Protein AF-A0A7W4EGK3-F1 (afdb_monomer)

Nearest PDB structures (foldseek):
  6hiv-assembly1_DB  TM=2.850E-01  e=7.382E-01  Trypanosoma brucei brucei
  7l3n-assembly1_C  TM=1.400E-01  e=3.631E+00  Severe acute respiratory syndrome coronavirus 2

Sequence (165 aa):
MEILRINKIVFFLCLVSIKLYSQETNGFYLTKDTIKIPDPIIISVKGKAGKIITSSQEYNKVSNIEKLLNDNKAFLYFDDSMGLGFYINDIWEKNNFKISECDCCDKKNTIVKGNTTLTKLPLARFYLGFTKVSFYNKKTVTIDKKKFLIKNKENFYPILFPLCD

Secondary structure (DSSP, 8-state):
--STTHHHHHHHHHHHHHHHT-----SEEEEEEEEE-SSEEEEEETTBS-EEEEEHHHHHHH--HHHHHHTTS-EEE--GGGS-HHHHHHHHHHHT----------GGGEEEETTEEEEE-S--EEEEEEEEHHHHHHHH--TT-BPPS---SSSEEEEEEE---

Radius of gyration: 20.93 Å; Cα contacts (8 Å, |Δi|>4): 255; chains: 1; bounding box: 80×34×33 Å

Structure (mmCIF, N/CA/C/O backbone):
data_AF-A0A7W4EGK3-F1
#
_entry.id   AF-A0A7W4EGK3-F1
#
loop_
_atom_site.group_PDB
_atom_site.id
_atom_site.type_symbol
_atom_site.label_atom_id
_atom_site.label_alt_id
_atom_site.label_comp_id
_atom_site.label_asym_id
_atom_site.label_entity_id
_atom_site.label_seq_id
_atom_site.pdbx_PDB_ins_code
_atom_site.Cartn_x
_atom_site.Cartn_y
_atom_site.Cartn_z
_atom_site.occupancy
_atom_site.B_iso_or_equiv
_atom_site.auth_seq_id
_atom_site.auth_comp_id
_atom_site.auth_asym_id
_atom_site.auth_atom_id
_atom_site.pdbx_PDB_model_num
ATOM 1 N N . MET A 1 1 ? 63.611 -17.167 2.644 1.00 40.06 1 MET A N 1
ATOM 2 C CA . MET A 1 1 ? 63.088 -15.804 2.389 1.00 40.06 1 MET A CA 1
ATOM 3 C C . MET A 1 1 ? 61.648 -15.930 1.888 1.00 40.06 1 MET A C 1
ATOM 5 O O . MET A 1 1 ? 61.394 -15.813 0.700 1.00 40.06 1 MET A O 1
ATOM 9 N N . GLU A 1 2 ? 60.710 -16.260 2.781 1.00 45.66 2 GLU A N 1
ATOM 10 C CA . GLU A 1 2 ? 59.329 -16.656 2.420 1.00 45.66 2 GLU A CA 1
ATOM 11 C C . GLU A 1 2 ? 58.252 -15.666 2.895 1.00 45.66 2 GLU A C 1
ATOM 13 O O . GLU A 1 2 ? 57.066 -15.967 2.885 1.00 45.66 2 GLU A O 1
ATOM 18 N N . ILE A 1 3 ? 58.635 -14.446 3.274 1.00 50.38 3 ILE A N 1
ATOM 19 C CA . ILE A 1 3 ? 57.687 -13.462 3.827 1.00 50.38 3 ILE A CA 1
ATOM 20 C C . ILE A 1 3 ? 57.005 -12.627 2.719 1.00 50.38 3 ILE A C 1
ATOM 22 O O . ILE A 1 3 ? 55.960 -12.022 2.941 1.00 50.38 3 ILE A O 1
ATOM 26 N N . LEU A 1 4 ? 57.515 -12.637 1.478 1.00 46.91 4 LEU A N 1
ATOM 27 C CA . LEU A 1 4 ? 56.976 -11.787 0.402 1.00 46.91 4 LEU A CA 1
ATOM 28 C C . LEU A 1 4 ? 55.733 -12.341 -0.323 1.00 46.91 4 LEU A C 1
ATOM 30 O O . LEU A 1 4 ? 55.054 -11.582 -1.016 1.00 46.91 4 LEU A O 1
ATOM 34 N N . ARG A 1 5 ? 55.420 -13.640 -0.205 1.00 50.12 5 ARG A N 1
ATOM 35 C CA . ARG A 1 5 ? 54.311 -14.261 -0.962 1.00 50.12 5 ARG A CA 1
ATOM 36 C C . ARG A 1 5 ? 52.942 -14.108 -0.294 1.00 50.12 5 ARG A C 1
ATOM 38 O O . ARG A 1 5 ? 51.941 -14.033 -1.002 1.00 50.12 5 ARG A O 1
ATOM 45 N N . ILE A 1 6 ? 52.895 -13.992 1.034 1.00 52.53 6 ILE A N 1
ATOM 46 C CA . ILE A 1 6 ? 51.638 -13.891 1.800 1.00 52.53 6 ILE A CA 1
ATOM 47 C C . ILE A 1 6 ? 51.006 -12.490 1.668 1.00 52.53 6 ILE A C 1
ATOM 49 O O . ILE A 1 6 ? 49.783 -12.359 1.641 1.00 52.53 6 ILE A O 1
ATOM 53 N N . ASN A 1 7 ? 51.815 -11.447 1.450 1.00 56.41 7 ASN A N 1
ATOM 54 C CA . ASN A 1 7 ? 51.329 -10.064 1.383 1.00 56.41 7 ASN A CA 1
ATOM 55 C C . ASN A 1 7 ? 50.435 -9.752 0.172 1.00 56.41 7 ASN A C 1
ATOM 57 O O . ASN A 1 7 ? 49.554 -8.905 0.281 1.00 56.41 7 ASN A O 1
ATOM 61 N N . LYS A 1 8 ? 50.602 -10.426 -0.975 1.00 54.53 8 LYS A N 1
ATOM 62 C CA . LYS A 1 8 ? 49.779 -10.129 -2.165 1.00 54.53 8 LYS A CA 1
ATOM 63 C C . LYS A 1 8 ? 48.356 -10.676 -2.058 1.00 54.53 8 LYS A C 1
ATOM 65 O O . LYS A 1 8 ? 47.428 -10.003 -2.491 1.00 54.53 8 LYS A O 1
ATOM 70 N N . ILE A 1 9 ? 48.179 -11.859 -1.468 1.00 60.59 9 ILE A N 1
ATOM 71 C CA . ILE A 1 9 ? 46.859 -12.494 -1.320 1.00 60.59 9 ILE A CA 1
ATOM 72 C C . ILE A 1 9 ? 46.023 -11.748 -0.277 1.00 60.59 9 ILE A C 1
ATOM 74 O O . ILE A 1 9 ? 44.854 -11.464 -0.522 1.00 60.59 9 ILE A O 1
ATOM 78 N N . VAL A 1 10 ? 46.637 -11.358 0.845 1.00 59.66 10 VAL A N 1
ATOM 79 C CA . VAL A 1 10 ? 45.969 -10.576 1.898 1.00 59.66 10 VAL A CA 1
ATOM 80 C C . VAL A 1 10 ? 45.579 -9.186 1.389 1.00 59.66 10 VAL A C 1
ATOM 82 O O . VAL A 1 10 ? 44.459 -8.742 1.623 1.00 59.66 10 VAL A O 1
ATOM 85 N N . PHE A 1 11 ? 46.451 -8.523 0.621 1.00 57.47 11 PHE A N 1
ATOM 86 C CA . PHE A 1 11 ? 46.135 -7.223 0.022 1.00 57.47 11 PHE A CA 1
ATOM 87 C C . PHE A 1 11 ? 45.026 -7.324 -1.036 1.00 57.47 11 PHE A C 1
ATOM 89 O O . PHE A 1 11 ? 44.151 -6.463 -1.095 1.00 57.47 11 PHE A O 1
ATOM 96 N N . PHE A 1 12 ? 45.008 -8.403 -1.827 1.00 58.00 12 PHE A N 1
ATOM 97 C CA . PHE A 1 12 ? 43.934 -8.668 -2.783 1.00 58.00 12 PHE A CA 1
ATOM 98 C C . PHE A 1 12 ? 42.600 -8.913 -2.068 1.00 58.00 12 PHE A C 1
ATOM 100 O O . PHE A 1 12 ? 41.617 -8.280 -2.428 1.00 58.00 12 PHE A O 1
ATOM 107 N N . LEU A 1 13 ? 42.577 -9.730 -1.006 1.00 57.53 13 LEU A N 1
ATOM 108 C CA . LEU A 1 13 ? 41.399 -9.962 -0.155 1.00 57.53 13 LEU A CA 1
ATOM 109 C C . LEU A 1 13 ? 40.880 -8.672 0.500 1.00 57.53 13 LEU A C 1
ATOM 111 O O . LEU A 1 13 ? 39.671 -8.444 0.496 1.00 57.53 13 LEU A O 1
ATOM 115 N N . CYS A 1 14 ? 41.777 -7.802 0.978 1.00 58.53 14 CYS A N 1
ATOM 116 C CA . CYS A 1 14 ? 41.423 -6.476 1.492 1.00 58.53 14 CYS A CA 1
ATOM 117 C C . CYS A 1 14 ? 40.856 -5.542 0.414 1.00 58.53 14 CYS A C 1
ATOM 119 O O . CYS A 1 14 ? 39.994 -4.728 0.719 1.00 58.53 14 CYS A O 1
ATOM 121 N N . LEU A 1 15 ? 41.299 -5.650 -0.842 1.00 57.00 15 LEU A N 1
ATOM 122 C CA . LEU A 1 15 ? 40.759 -4.870 -1.962 1.00 57.00 15 LEU A CA 1
ATOM 123 C C . LEU A 1 15 ? 39.374 -5.365 -2.413 1.00 57.00 15 LEU A C 1
ATOM 125 O O . LEU A 1 15 ? 38.533 -4.548 -2.797 1.00 57.00 15 LEU A O 1
ATOM 129 N N . VAL A 1 16 ? 39.097 -6.676 -2.345 1.00 54.34 16 VAL A N 1
ATOM 130 C CA . VAL A 1 16 ? 37.753 -7.205 -2.657 1.00 54.34 16 VAL A CA 1
ATOM 131 C C . VAL A 1 16 ? 36.744 -6.891 -1.549 1.00 54.34 16 VAL A C 1
ATOM 133 O O . VAL A 1 16 ? 35.569 -6.679 -1.849 1.00 54.34 16 VAL A O 1
ATOM 136 N N . SER A 1 17 ? 37.171 -6.789 -0.284 1.00 51.84 17 SER A N 1
ATOM 137 C CA . SER A 1 17 ? 36.272 -6.440 0.825 1.00 51.84 17 SER A CA 1
ATOM 138 C C . SER A 1 17 ? 35.800 -4.982 0.799 1.00 51.84 17 SER A C 1
ATOM 140 O O . SER A 1 17 ? 34.664 -4.722 1.197 1.00 51.84 17 SER A O 1
ATOM 142 N N . ILE A 1 18 ? 36.571 -4.049 0.222 1.00 52.84 18 ILE A N 1
ATOM 143 C CA . ILE A 1 18 ? 36.102 -2.664 -0.010 1.00 52.84 18 ILE A CA 1
ATOM 144 C C . ILE A 1 18 ? 34.960 -2.625 -1.039 1.00 52.84 18 ILE A C 1
ATOM 146 O O . ILE A 1 18 ? 34.052 -1.806 -0.923 1.00 52.84 18 ILE A O 1
ATOM 150 N N . LYS A 1 19 ? 34.958 -3.542 -2.022 1.00 47.06 19 LYS A N 1
ATOM 151 C CA . LYS A 1 19 ? 33.852 -3.679 -2.988 1.00 47.06 19 LYS A CA 1
ATOM 152 C C . LYS A 1 19 ? 32.660 -4.469 -2.444 1.00 47.06 19 LYS A C 1
ATOM 154 O O . LYS A 1 19 ? 31.543 -4.237 -2.893 1.00 47.06 19 LYS A O 1
ATOM 159 N N . LEU A 1 20 ? 32.862 -5.349 -1.462 1.00 39.84 20 LEU A N 1
ATOM 160 C CA . LEU A 1 20 ? 31.769 -6.063 -0.786 1.00 39.84 20 LEU A CA 1
ATOM 161 C C . LEU A 1 20 ? 30.977 -5.161 0.176 1.00 39.84 20 LEU A C 1
ATOM 163 O O . LEU A 1 20 ? 29.810 -5.441 0.440 1.00 39.84 20 LEU A O 1
ATOM 167 N N . TYR A 1 21 ? 31.575 -4.062 0.650 1.00 39.91 21 TYR A N 1
ATOM 168 C CA . TYR A 1 21 ? 30.924 -3.082 1.531 1.00 39.91 21 TYR A CA 1
ATOM 169 C C . TYR A 1 21 ? 30.153 -1.969 0.805 1.00 39.91 21 TYR A C 1
ATOM 171 O O . TYR A 1 21 ? 29.536 -1.127 1.451 1.00 39.91 21 TYR A O 1
ATOM 179 N N . SER A 1 22 ? 30.132 -1.990 -0.529 1.00 35.25 22 SER A N 1
ATOM 180 C CA . SER A 1 22 ? 29.251 -1.151 -1.345 1.00 35.25 22 SER A CA 1
ATOM 181 C C . SER A 1 22 ? 28.082 -1.972 -1.890 1.00 35.25 22 SER A C 1
ATOM 183 O O . SER A 1 22 ? 27.736 -1.884 -3.067 1.00 35.25 22 SER A O 1
ATOM 185 N N . GLN A 1 23 ? 27.450 -2.789 -1.045 1.00 38.94 23 GLN A N 1
ATOM 186 C CA . GLN A 1 23 ? 26.045 -3.082 -1.291 1.00 38.94 23 GLN A CA 1
ATOM 187 C C . GLN A 1 23 ? 25.293 -1.786 -0.995 1.00 38.94 23 GLN A C 1
ATOM 189 O O . GLN A 1 23 ? 25.109 -1.426 0.169 1.00 38.94 23 GLN A O 1
ATOM 194 N N . GLU A 1 24 ? 24.884 -1.067 -2.043 1.00 46.78 24 GLU A N 1
ATOM 195 C CA . GLU A 1 24 ? 23.747 -0.161 -1.930 1.00 46.78 24 GLU A CA 1
ATOM 196 C C . GLU A 1 24 ? 22.638 -0.964 -1.250 1.00 46.78 24 GLU A C 1
ATOM 198 O O . GLU A 1 24 ? 22.078 -1.907 -1.813 1.00 46.78 24 GLU A O 1
ATOM 203 N N . THR A 1 25 ? 22.394 -0.678 0.026 1.00 51.81 25 THR A N 1
ATOM 204 C CA . THR A 1 25 ? 21.341 -1.329 0.798 1.00 51.81 25 THR A CA 1
ATOM 205 C C . THR A 1 25 ? 20.034 -0.717 0.333 1.00 51.81 25 THR A C 1
ATOM 207 O O . THR A 1 25 ? 19.447 0.121 1.015 1.00 51.81 25 THR A O 1
ATOM 210 N N . ASN A 1 26 ? 19.614 -1.095 -0.874 1.00 69.56 26 ASN A N 1
ATOM 211 C CA . ASN A 1 26 ? 18.422 -0.575 -1.512 1.00 69.56 26 ASN A CA 1
ATOM 212 C C . ASN A 1 26 ? 17.249 -0.804 -0.562 1.00 69.56 26 ASN A C 1
ATOM 214 O O . ASN A 1 26 ? 16.793 -1.920 -0.343 1.00 69.56 26 ASN A O 1
ATOM 218 N N . GLY A 1 27 ? 16.780 0.277 0.065 1.00 78.00 27 GLY A N 1
ATOM 219 C CA . GLY A 1 27 ? 15.626 0.256 0.965 1.00 78.00 27 GLY A CA 1
ATOM 220 C C . GLY A 1 27 ? 14.309 0.040 0.219 1.00 78.00 27 GLY A C 1
ATOM 221 O O . GLY A 1 27 ? 13.238 0.136 0.822 1.00 78.00 27 GLY A O 1
ATOM 222 N N . PHE A 1 28 ? 14.388 -0.214 -1.085 1.00 80.62 28 PHE A N 1
ATOM 223 C CA . PHE A 1 28 ? 13.287 -0.296 -2.014 1.00 80.62 28 PHE A CA 1
ATOM 224 C C . PHE A 1 28 ? 13.648 -1.178 -3.217 1.00 80.62 28 PHE A C 1
ATOM 226 O O . PHE A 1 28 ? 14.752 -1.082 -3.749 1.00 80.62 28 PHE A O 1
ATOM 233 N N . TYR A 1 29 ? 12.687 -1.978 -3.667 1.00 81.50 29 TYR A N 1
ATOM 234 C CA . TYR A 1 29 ? 12.726 -2.744 -4.906 1.00 81.50 29 TYR A CA 1
ATOM 235 C C . TYR A 1 29 ? 11.371 -2.640 -5.601 1.00 81.50 29 TYR A C 1
ATOM 237 O O . TYR A 1 29 ? 10.333 -2.654 -4.940 1.00 81.50 29 TYR A O 1
ATOM 245 N N . LEU A 1 30 ? 11.375 -2.591 -6.929 1.00 80.94 30 LEU A N 1
ATOM 246 C CA . LEU A 1 30 ? 10.172 -2.673 -7.751 1.00 80.94 30 LEU A CA 1
ATOM 247 C C . LEU A 1 30 ? 10.291 -3.891 -8.660 1.00 80.94 30 LEU A C 1
ATOM 249 O O . LEU A 1 30 ? 11.343 -4.099 -9.267 1.00 80.94 30 LEU A O 1
ATOM 253 N N . THR A 1 31 ? 9.235 -4.693 -8.738 1.00 82.56 31 THR A N 1
ATOM 254 C CA . THR A 1 31 ? 9.172 -5.844 -9.639 1.00 82.56 31 THR A CA 1
ATOM 255 C C . THR A 1 31 ? 8.276 -5.526 -10.832 1.00 82.56 31 THR A C 1
ATOM 257 O O . THR A 1 31 ? 7.503 -4.568 -10.821 1.00 82.56 31 THR A O 1
ATOM 260 N N . LYS A 1 32 ? 8.401 -6.327 -11.896 1.00 80.44 32 LYS A N 1
ATOM 261 C CA . LYS A 1 32 ? 7.476 -6.282 -13.041 1.00 80.44 32 LYS A CA 1
ATOM 262 C C . LYS A 1 32 ? 6.183 -7.052 -12.774 1.00 80.44 32 LYS A C 1
ATOM 264 O O . LYS A 1 32 ? 5.289 -7.041 -13.615 1.00 80.44 32 LYS A O 1
ATOM 269 N N . ASP A 1 33 ? 6.089 -7.723 -11.628 1.00 86.31 33 ASP A N 1
ATOM 270 C CA . ASP A 1 33 ? 4.913 -8.499 -11.274 1.00 86.31 33 ASP A CA 1
ATOM 271 C C . ASP A 1 33 ? 3.758 -7.566 -10.946 1.00 86.31 33 ASP A C 1
ATOM 273 O O . ASP A 1 33 ? 3.922 -6.506 -10.333 1.00 86.31 33 ASP A O 1
ATOM 277 N N . THR A 1 34 ? 2.565 -8.003 -11.325 1.00 88.94 34 THR A N 1
ATOM 278 C CA . THR A 1 34 ? 1.332 -7.294 -11.012 1.00 88.94 34 THR A CA 1
ATOM 279 C C . THR A 1 34 ? 0.467 -8.122 -10.083 1.00 88.94 34 THR A C 1
ATOM 281 O O . THR A 1 34 ? 0.312 -9.328 -10.283 1.00 88.94 34 THR A O 1
ATOM 284 N N . ILE A 1 35 ? -0.170 -7.466 -9.123 1.00 91.94 35 ILE A N 1
ATOM 285 C CA . ILE A 1 35 ? -1.209 -8.051 -8.282 1.00 91.94 35 ILE A CA 1
ATOM 286 C C . ILE A 1 35 ? -2.570 -7.466 -8.653 1.00 91.94 35 ILE A C 1
ATOM 288 O O . ILE A 1 35 ? -2.692 -6.291 -9.006 1.00 91.94 35 ILE A O 1
ATOM 292 N N . LYS A 1 36 ? -3.612 -8.295 -8.556 1.00 93.88 36 LYS A N 1
ATOM 293 C CA . LYS A 1 36 ? -5.002 -7.865 -8.699 1.00 93.88 36 LYS A CA 1
ATOM 294 C C . LYS A 1 36 ? -5.672 -7.818 -7.330 1.00 93.88 36 LYS A C 1
ATOM 296 O O . LYS A 1 36 ? -5.704 -8.830 -6.634 1.00 93.88 36 LYS A O 1
ATOM 301 N N . ILE A 1 37 ? -6.257 -6.677 -6.977 1.00 94.50 37 ILE A N 1
ATOM 302 C CA . ILE A 1 37 ? -7.108 -6.527 -5.792 1.00 94.50 37 ILE A CA 1
ATOM 303 C C . ILE A 1 37 ? -8.532 -6.237 -6.276 1.00 94.50 37 ILE A C 1
ATOM 305 O O . ILE A 1 37 ? -8.741 -5.228 -6.949 1.00 94.50 37 ILE A O 1
ATOM 309 N N . PRO A 1 38 ? -9.517 -7.104 -5.983 1.00 93.50 38 PRO A N 1
ATOM 310 C CA . PRO A 1 38 ? -10.906 -6.836 -6.333 1.00 93.50 38 PRO A CA 1
ATOM 311 C C . PRO A 1 38 ? -11.472 -5.722 -5.448 1.00 93.50 38 PRO A C 1
ATOM 313 O O . PRO A 1 38 ? -11.242 -5.725 -4.241 1.00 93.50 38 PRO A O 1
ATOM 316 N N . ASP A 1 39 ? -12.226 -4.801 -6.053 1.00 93.38 39 ASP A N 1
ATOM 317 C CA . ASP A 1 39 ? -12.841 -3.643 -5.382 1.00 93.38 39 ASP A CA 1
ATOM 318 C C . ASP A 1 39 ? -11.900 -2.959 -4.367 1.00 93.38 39 ASP A C 1
ATOM 320 O O . ASP A 1 39 ? -12.146 -3.000 -3.153 1.00 93.38 39 ASP A O 1
ATOM 324 N N . PRO A 1 40 ? -10.761 -2.414 -4.832 1.00 93.44 40 PRO A N 1
ATOM 325 C CA . PRO A 1 40 ? -9.752 -1.901 -3.931 1.00 93.44 40 PRO A CA 1
ATOM 326 C C . PRO A 1 40 ? -10.179 -0.589 -3.286 1.00 93.44 40 PRO A C 1
ATOM 328 O O . PRO A 1 40 ? -10.753 0.307 -3.912 1.00 93.44 40 PRO A O 1
ATOM 331 N N . ILE A 1 41 ? -9.804 -0.461 -2.020 1.00 93.62 41 ILE A N 1
ATOM 332 C CA . ILE A 1 41 ? -9.926 0.763 -1.246 1.00 93.62 41 ILE A CA 1
ATOM 333 C C . ILE A 1 41 ? -8.562 1.174 -0.712 1.00 93.62 41 ILE A C 1
ATOM 335 O O . ILE A 1 41 ? -7.796 0.363 -0.184 1.00 93.62 41 ILE A O 1
ATOM 339 N N . ILE A 1 42 ? -8.285 2.465 -0.817 1.00 92.75 42 ILE A N 1
ATOM 340 C CA . ILE A 1 42 ? -7.182 3.113 -0.129 1.00 92.75 42 ILE A CA 1
ATOM 341 C C . ILE A 1 42 ? -7.660 3.530 1.258 1.00 92.75 42 ILE A C 1
ATOM 343 O O . ILE A 1 42 ? -8.727 4.119 1.413 1.00 92.75 42 ILE A O 1
ATOM 347 N N . ILE A 1 43 ? -6.836 3.278 2.265 1.00 91.94 43 ILE A N 1
ATOM 348 C CA . ILE A 1 43 ? -7.064 3.648 3.655 1.00 91.94 43 ILE A CA 1
ATOM 349 C C . ILE A 1 43 ? -6.004 4.671 4.064 1.00 91.94 43 ILE A C 1
ATOM 351 O O . ILE A 1 43 ? -4.802 4.408 3.991 1.00 91.94 43 ILE A O 1
ATOM 355 N N . SER A 1 44 ? -6.454 5.834 4.528 1.00 89.31 44 SER A N 1
ATOM 356 C CA . SER A 1 44 ? -5.615 6.870 5.141 1.00 89.31 44 SER A CA 1
ATOM 357 C C . SER A 1 44 ? -6.048 7.096 6.586 1.00 89.31 44 SER A C 1
ATOM 359 O O . SER A 1 44 ? -7.242 7.140 6.872 1.00 89.31 44 SER A O 1
ATOM 361 N N . VAL A 1 45 ? -5.097 7.278 7.504 1.00 88.69 45 VAL A N 1
ATOM 362 C CA . VAL A 1 45 ? -5.390 7.548 8.922 1.00 88.69 45 VAL A CA 1
ATOM 363 C C . VAL A 1 45 ? -4.963 8.971 9.271 1.00 88.69 45 VAL A C 1
ATOM 365 O O . VAL A 1 45 ? -3.820 9.365 9.031 1.00 88.69 45 VAL A O 1
ATOM 368 N N . LYS A 1 46 ? -5.871 9.752 9.860 1.00 87.25 46 LYS A N 1
ATOM 369 C CA . LYS A 1 46 ? -5.617 11.135 10.277 1.00 87.25 46 LYS A CA 1
ATOM 370 C C . LYS A 1 46 ? -4.399 11.205 11.207 1.00 87.25 46 LYS A C 1
ATOM 372 O O . LYS A 1 46 ? -4.286 10.446 12.168 1.00 87.25 46 LYS A O 1
ATOM 377 N N . GLY A 1 47 ? -3.480 12.128 10.915 1.00 83.25 47 GLY A N 1
ATOM 378 C CA . GLY A 1 47 ? -2.246 12.327 11.688 1.00 83.25 47 GLY A CA 1
ATOM 379 C C . GLY A 1 47 ? -1.160 11.265 11.464 1.00 83.25 47 GLY A C 1
ATOM 380 O O . GLY A 1 47 ? -0.157 11.261 12.183 1.00 83.25 47 GLY A O 1
ATOM 381 N N . LYS A 1 48 ? -1.334 10.361 10.490 1.00 83.56 48 LYS A N 1
ATOM 382 C CA . LYS A 1 48 ? -0.331 9.370 10.081 1.00 83.56 48 LYS A CA 1
ATOM 383 C C . LYS A 1 48 ? 0.161 9.649 8.664 1.00 83.56 48 LYS A C 1
ATOM 385 O O . LYS A 1 48 ? -0.604 10.054 7.793 1.00 83.56 48 LYS A O 1
ATOM 390 N N . ALA A 1 49 ? 1.455 9.442 8.451 1.00 79.62 49 ALA A N 1
ATOM 391 C CA . ALA A 1 49 ? 2.073 9.479 7.134 1.00 79.62 49 ALA A CA 1
ATOM 392 C C . ALA A 1 49 ? 1.910 8.127 6.440 1.00 79.62 49 ALA A C 1
ATOM 394 O O . ALA A 1 49 ? 2.174 7.108 7.068 1.00 79.62 49 ALA A O 1
ATOM 395 N N . GLY A 1 50 ? 1.532 8.133 5.162 1.00 81.94 50 GLY A N 1
ATOM 396 C CA . GLY A 1 50 ? 1.356 6.928 4.355 1.00 81.94 50 GLY A CA 1
ATOM 397 C C . GLY A 1 50 ? -0.103 6.522 4.141 1.00 81.94 50 GLY A C 1
ATOM 398 O O . GLY A 1 50 ? -1.022 7.058 4.765 1.00 81.94 50 GLY A O 1
ATOM 399 N N . LYS A 1 51 ? -0.298 5.575 3.226 1.00 88.19 51 LYS A N 1
ATOM 400 C CA . LYS A 1 51 ? -1.595 5.031 2.813 1.00 88.19 51 LYS A CA 1
ATOM 401 C C . LYS A 1 51 ? -1.480 3.516 2.674 1.00 88.19 51 LYS A C 1
ATOM 403 O O . LYS A 1 51 ? -0.396 2.983 2.440 1.00 88.19 51 LYS A O 1
ATOM 408 N N . ILE A 1 52 ? -2.603 2.835 2.841 1.00 91.38 52 ILE A N 1
ATOM 409 C CA . ILE A 1 52 ? -2.726 1.378 2.734 1.00 91.38 52 ILE A CA 1
ATOM 410 C C . ILE A 1 52 ? -3.719 1.057 1.643 1.00 91.38 52 ILE A C 1
ATOM 412 O O . ILE A 1 52 ? -4.656 1.820 1.444 1.00 91.38 52 ILE A O 1
ATOM 416 N N . ILE A 1 53 ? -3.560 -0.085 0.995 1.00 93.50 53 ILE A N 1
ATOM 417 C CA . ILE A 1 53 ? -4.550 -0.624 0.075 1.00 93.50 53 ILE A CA 1
ATOM 418 C C . ILE A 1 53 ? -4.972 -2.034 0.485 1.00 93.50 53 ILE A C 1
ATOM 420 O O . ILE A 1 53 ? -4.163 -2.853 0.921 1.00 93.50 53 ILE A O 1
ATOM 424 N N . THR A 1 54 ? -6.265 -2.306 0.361 1.00 95.94 54 THR A N 1
ATOM 425 C CA . THR A 1 54 ? -6.881 -3.624 0.562 1.00 95.94 54 THR A CA 1
ATOM 426 C C . THR A 1 54 ? -8.155 -3.714 -0.281 1.00 95.94 54 THR A C 1
ATOM 428 O O . THR A 1 54 ? -8.525 -2.745 -0.941 1.00 95.94 54 THR A O 1
ATOM 431 N N . SER A 1 55 ? -8.839 -4.857 -0.275 1.00 95.88 55 SER A N 1
ATOM 432 C CA . SER A 1 55 ? -10.185 -4.957 -0.852 1.00 95.88 55 SER A CA 1
ATOM 433 C C . SER A 1 55 ? -11.239 -4.473 0.145 1.00 95.88 55 SER A C 1
ATOM 435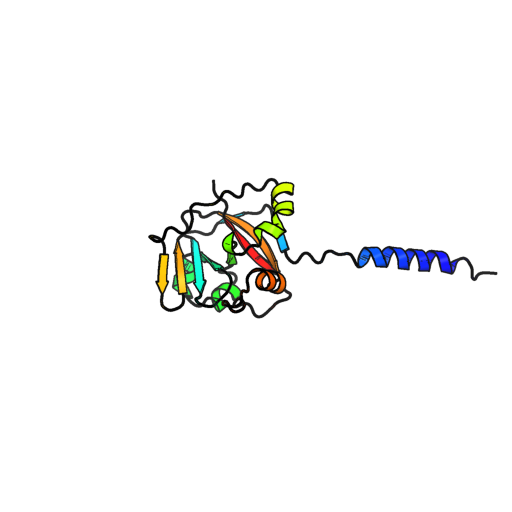 O O . SER A 1 55 ? -11.099 -4.680 1.357 1.00 95.88 55 SER A O 1
ATOM 437 N N . SER A 1 56 ? -12.345 -3.909 -0.348 1.00 94.50 56 SER A N 1
ATOM 438 C CA . SER A 1 56 ? -13.510 -3.589 0.495 1.00 94.50 56 SER A CA 1
ATOM 439 C C . SER A 1 56 ? -13.977 -4.793 1.316 1.00 94.50 56 SER A C 1
ATOM 441 O O . SER A 1 56 ? -14.368 -4.651 2.474 1.00 94.50 56 SER A O 1
ATOM 443 N N . GLN A 1 57 ? -13.917 -5.993 0.730 1.00 95.00 57 GLN A N 1
ATOM 444 C CA . GLN A 1 57 ? -14.351 -7.224 1.383 1.00 95.00 57 GLN A CA 1
ATOM 445 C C . GLN A 1 57 ? -13.490 -7.564 2.607 1.00 95.00 57 GLN A C 1
ATOM 447 O O . GLN A 1 57 ? -14.041 -7.875 3.662 1.00 95.00 57 GLN A O 1
ATOM 452 N N . GLU A 1 58 ? -12.160 -7.511 2.489 1.00 95.75 58 GLU A N 1
ATOM 453 C CA . GLU A 1 58 ? -11.260 -7.804 3.615 1.00 95.75 58 GLU A CA 1
ATOM 454 C C . GLU A 1 58 ? -11.373 -6.731 4.705 1.00 95.75 58 GLU A C 1
ATOM 456 O O . GLU A 1 58 ? -11.443 -7.049 5.898 1.00 95.75 58 GLU A O 1
ATOM 461 N N . TYR A 1 59 ? -11.502 -5.461 4.311 1.00 94.00 59 TYR A N 1
ATOM 462 C CA . TYR A 1 59 ? -11.707 -4.376 5.266 1.00 94.00 59 TYR A CA 1
ATOM 463 C C . TYR A 1 59 ? -13.006 -4.526 6.063 1.00 94.00 59 TYR A C 1
ATOM 465 O O . TYR A 1 59 ? -12.989 -4.360 7.281 1.00 94.00 59 TYR A O 1
ATOM 473 N N . ASN A 1 60 ? -14.114 -4.892 5.417 1.00 91.81 60 ASN A N 1
ATOM 474 C CA . ASN A 1 60 ? -15.400 -5.062 6.099 1.00 91.81 60 ASN A CA 1
ATOM 475 C C . ASN A 1 60 ? -15.412 -6.246 7.083 1.00 91.81 60 ASN A C 1
ATOM 477 O O . ASN A 1 60 ? -16.198 -6.232 8.026 1.00 91.81 60 ASN A O 1
ATOM 481 N N . LYS A 1 61 ? -14.540 -7.249 6.900 1.00 92.44 61 LYS A N 1
ATOM 482 C CA . LYS A 1 61 ? -14.411 -8.391 7.823 1.00 92.44 61 LYS A CA 1
ATOM 483 C C . LYS A 1 61 ? -13.611 -8.054 9.078 1.00 92.44 61 LYS A C 1
ATOM 485 O O . LYS A 1 61 ? -13.988 -8.461 10.171 1.00 92.44 61 LYS A O 1
ATOM 490 N N . VAL A 1 62 ? -12.476 -7.372 8.920 1.00 88.56 62 VAL A N 1
ATOM 491 C CA . VAL A 1 62 ? -11.515 -7.173 10.017 1.00 88.56 62 VAL A CA 1
ATOM 492 C C . VAL A 1 62 ? -11.587 -5.761 10.588 1.00 88.56 62 VAL A C 1
ATOM 494 O O . VAL A 1 62 ? -11.524 -5.599 11.804 1.00 88.56 62 VAL A O 1
ATOM 497 N N . SER A 1 63 ? -11.721 -4.737 9.739 1.00 81.62 63 SER A N 1
ATOM 498 C CA . SER A 1 63 ? -11.708 -3.286 10.027 1.00 81.62 63 SER A CA 1
ATOM 499 C C . SER A 1 63 ? -10.497 -2.736 10.810 1.00 81.62 63 SER A C 1
ATOM 501 O O . SER A 1 63 ? -10.237 -1.532 10.790 1.00 81.62 63 SER A O 1
ATOM 503 N N . ASN A 1 64 ? -9.704 -3.602 11.445 1.00 89.19 64 ASN A N 1
ATOM 504 C CA . ASN A 1 64 ? -8.461 -3.299 12.136 1.00 89.19 64 ASN A CA 1
ATOM 505 C C . ASN A 1 64 ? -7.279 -3.315 11.155 1.00 89.19 64 ASN A C 1
ATOM 507 O O . ASN A 1 64 ? -6.906 -4.354 10.613 1.00 89.19 64 ASN A O 1
ATOM 511 N N . ILE A 1 65 ? -6.669 -2.147 10.972 1.00 86.94 65 ILE A N 1
ATOM 512 C CA . ILE A 1 65 ? -5.580 -1.917 10.019 1.00 86.94 65 ILE A CA 1
ATOM 513 C C . ILE A 1 65 ? -4.309 -2.710 10.364 1.00 86.94 65 ILE A C 1
ATOM 515 O O . ILE A 1 65 ? -3.679 -3.262 9.466 1.00 86.94 65 ILE A O 1
ATOM 519 N N . GLU A 1 66 ? -3.920 -2.780 11.642 1.00 85.31 66 GLU A N 1
ATOM 520 C CA . GLU A 1 66 ? -2.708 -3.505 12.064 1.00 85.31 66 GLU A CA 1
ATOM 521 C C . GLU A 1 66 ? -2.870 -5.007 11.814 1.00 85.31 66 GLU A C 1
ATOM 523 O O . GLU A 1 66 ? -1.967 -5.644 11.278 1.00 85.31 66 GLU A O 1
ATOM 528 N N . LYS A 1 67 ? -4.056 -5.554 12.106 1.00 88.44 67 LYS A N 1
ATOM 529 C CA . LYS A 1 67 ? -4.373 -6.953 11.809 1.00 88.44 67 LYS A CA 1
ATOM 530 C C . LYS A 1 67 ? -4.371 -7.234 10.303 1.00 88.44 67 LYS A C 1
ATOM 532 O O . LYS A 1 67 ? -3.763 -8.208 9.882 1.00 88.44 67 LYS A O 1
ATOM 537 N N . LEU A 1 68 ? -4.965 -6.358 9.487 1.00 90.31 68 LEU A N 1
ATOM 538 C CA . LEU A 1 68 ? -4.940 -6.504 8.026 1.00 90.31 68 LEU A CA 1
ATOM 539 C C . LEU A 1 68 ? -3.512 -6.545 7.458 1.00 90.31 68 LEU A C 1
ATOM 541 O O . LEU A 1 68 ? -3.240 -7.333 6.555 1.00 90.31 68 LEU A O 1
ATOM 545 N N . LEU A 1 69 ? -2.608 -5.713 7.981 1.00 86.75 69 LEU A N 1
ATOM 546 C CA . LEU A 1 69 ? -1.199 -5.712 7.579 1.00 86.75 69 LEU A CA 1
ATOM 547 C C . LEU A 1 69 ? -0.477 -6.990 8.028 1.00 86.75 69 LEU A C 1
ATOM 549 O O . LEU A 1 69 ? 0.246 -7.584 7.236 1.00 86.75 69 LEU A O 1
ATOM 553 N N . ASN A 1 70 ? -0.690 -7.431 9.271 1.00 84.62 70 ASN A N 1
ATOM 554 C CA . ASN A 1 70 ? -0.044 -8.632 9.811 1.00 84.62 70 ASN A CA 1
ATOM 555 C C . ASN A 1 70 ? -0.518 -9.922 9.120 1.00 84.62 70 ASN A C 1
ATOM 557 O O . ASN A 1 70 ? 0.273 -10.843 8.935 1.00 84.62 70 ASN A O 1
ATOM 561 N N . ASP A 1 71 ? -1.782 -9.964 8.693 1.00 88.25 71 ASP A N 1
ATOM 562 C CA . ASP A 1 71 ? -2.383 -11.109 8.001 1.00 88.25 71 ASP A CA 1
ATOM 563 C C . ASP A 1 71 ? -2.104 -11.093 6.478 1.00 88.25 71 ASP A C 1
ATOM 565 O O . ASP A 1 71 ? -2.667 -11.899 5.734 1.00 88.25 71 ASP A O 1
ATOM 569 N N . ASN A 1 72 ? -1.267 -10.166 5.984 1.00 86.50 72 ASN A N 1
ATOM 570 C CA . ASN A 1 72 ? -0.995 -9.936 4.555 1.00 86.50 72 ASN A CA 1
ATOM 571 C C . ASN A 1 72 ? -2.270 -9.706 3.715 1.00 86.50 72 ASN A C 1
ATOM 573 O O . ASN A 1 72 ? -2.341 -10.056 2.536 1.00 86.50 72 ASN A O 1
ATOM 577 N N . LYS A 1 73 ? -3.304 -9.123 4.330 1.00 91.94 73 LYS A N 1
ATOM 578 C CA . LYS A 1 73 ? -4.576 -8.746 3.687 1.00 91.94 73 LYS A CA 1
ATOM 579 C C . LYS A 1 73 ? -4.613 -7.289 3.253 1.00 91.94 73 LYS A C 1
ATOM 581 O O . LYS A 1 73 ? -5.560 -6.860 2.593 1.00 91.94 73 LYS A O 1
ATOM 586 N N . ALA A 1 74 ? -3.597 -6.524 3.618 1.00 92.88 74 ALA A N 1
ATOM 587 C CA . ALA A 1 74 ? -3.404 -5.164 3.175 1.00 92.88 74 ALA A CA 1
ATOM 588 C C . ALA A 1 74 ? -1.932 -4.905 2.868 1.00 92.88 74 ALA A C 1
ATOM 590 O O . ALA A 1 74 ? -1.039 -5.533 3.434 1.00 92.88 74 ALA A O 1
ATOM 591 N N . PHE A 1 75 ? -1.701 -3.947 1.981 1.00 92.38 75 PHE A N 1
ATOM 592 C CA . PHE A 1 75 ? -0.384 -3.597 1.470 1.00 92.38 75 PHE A CA 1
ATOM 593 C C . PHE A 1 75 ? -0.143 -2.104 1.648 1.00 92.38 75 PHE A C 1
ATOM 595 O O . PHE A 1 75 ? -1.092 -1.321 1.756 1.00 92.38 75 PHE A O 1
ATOM 602 N N . LEU A 1 76 ? 1.120 -1.685 1.656 1.00 90.06 76 LEU A N 1
ATOM 603 C CA . LEU A 1 76 ? 1.423 -0.262 1.534 1.00 90.06 76 LEU A CA 1
ATOM 604 C C . LEU A 1 76 ? 0.940 0.227 0.165 1.00 90.06 76 LEU A C 1
ATOM 606 O O . LEU A 1 76 ? 1.056 -0.489 -0.826 1.00 90.06 76 LEU A O 1
ATOM 610 N N . TYR A 1 77 ? 0.400 1.438 0.108 1.00 88.50 77 TYR A N 1
ATOM 611 C CA . TYR A 1 77 ? 0.010 2.072 -1.146 1.00 88.50 77 TYR A CA 1
ATOM 612 C C . TYR A 1 77 ? 0.962 3.217 -1.459 1.00 88.50 77 TYR A C 1
ATOM 614 O O . TYR A 1 77 ? 1.241 4.050 -0.586 1.00 88.50 77 TYR A O 1
ATOM 622 N N . PHE A 1 78 ? 1.452 3.245 -2.694 1.00 81.56 78 PHE A N 1
ATOM 623 C CA . PHE A 1 78 ? 2.220 4.359 -3.214 1.00 81.56 78 PHE A CA 1
ATOM 624 C C . PHE A 1 78 ? 1.311 5.400 -3.872 1.00 81.56 78 PHE A C 1
ATOM 626 O O . PHE A 1 78 ? 0.416 5.069 -4.642 1.00 81.56 78 PHE A O 1
ATOM 633 N N . ASP A 1 79 ? 1.580 6.664 -3.564 1.00 71.69 79 ASP A N 1
ATOM 634 C CA . ASP A 1 79 ? 0.943 7.845 -4.137 1.00 71.69 79 ASP A CA 1
ATOM 635 C C . ASP A 1 79 ? 2.033 8.909 -4.317 1.00 71.69 79 ASP A C 1
ATOM 637 O O . ASP A 1 79 ? 2.877 9.066 -3.427 1.00 71.69 79 ASP A O 1
ATOM 641 N N . ASP A 1 80 ? 2.024 9.639 -5.429 1.00 63.41 80 ASP A N 1
ATOM 642 C CA . ASP A 1 80 ? 3.036 10.651 -5.757 1.00 63.41 80 ASP A CA 1
ATOM 643 C C . ASP A 1 80 ? 3.178 11.742 -4.689 1.00 63.41 80 ASP A C 1
ATOM 645 O O . ASP A 1 80 ? 4.281 12.237 -4.438 1.00 63.41 80 ASP A O 1
ATOM 649 N N . SER A 1 81 ? 2.110 12.022 -3.935 1.00 58.38 81 SER A N 1
ATOM 650 C CA . SER A 1 81 ? 2.137 12.909 -2.759 1.00 58.38 81 SER A CA 1
ATOM 651 C C . SER A 1 81 ? 3.078 12.453 -1.635 1.00 58.38 81 SER A C 1
ATOM 653 O O . SER A 1 81 ? 3.335 13.204 -0.692 1.00 58.38 81 SER A O 1
ATOM 655 N N . MET A 1 82 ? 3.597 11.227 -1.705 1.00 62.41 82 MET A N 1
ATOM 656 C CA . MET A 1 82 ? 4.570 10.675 -0.763 1.00 62.41 82 MET A CA 1
ATOM 657 C C . MET A 1 82 ? 6.024 10.947 -1.152 1.00 62.41 82 MET A C 1
ATOM 659 O O . MET A 1 82 ? 6.924 10.581 -0.395 1.00 62.41 82 MET A O 1
ATOM 663 N N . GLY A 1 83 ? 6.272 11.541 -2.324 1.00 57.44 83 GLY A N 1
ATOM 664 C CA . GLY A 1 83 ? 7.608 11.940 -2.764 1.00 57.44 83 GLY A CA 1
ATOM 665 C C . GLY A 1 83 ? 8.580 10.784 -3.025 1.00 57.44 83 GLY A C 1
ATOM 666 O O . GLY A 1 83 ? 9.767 11.046 -3.214 1.00 57.44 83 GLY A O 1
ATOM 667 N N . LEU A 1 84 ? 8.130 9.515 -3.045 1.00 61.47 84 LEU A N 1
ATOM 668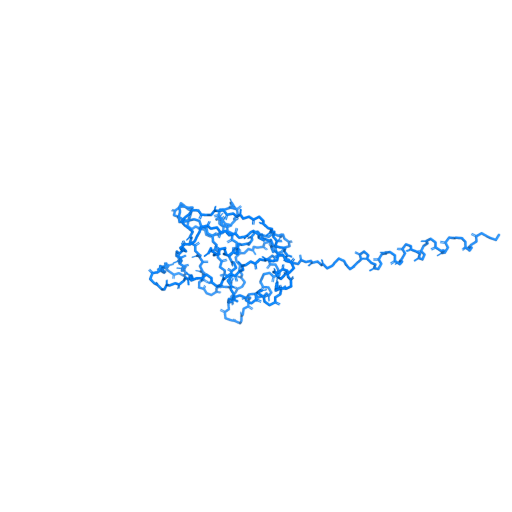 C CA . LEU A 1 84 ? 9.018 8.409 -3.436 1.00 61.47 84 LEU A CA 1
ATOM 669 C C . LEU A 1 84 ? 9.325 8.431 -4.933 1.00 61.47 84 LEU A C 1
ATOM 671 O O . LEU A 1 84 ? 10.405 7.968 -5.271 1.00 61.47 84 LEU A O 1
ATOM 675 N N . GLY A 1 85 ? 8.462 9.021 -5.777 1.00 57.19 85 GLY A N 1
ATOM 676 C CA . GLY A 1 85 ? 8.677 9.177 -7.226 1.00 57.19 85 GLY A CA 1
ATOM 677 C C . GLY A 1 85 ? 10.063 9.742 -7.557 1.00 57.19 85 GLY A C 1
ATOM 678 O O . GLY A 1 85 ? 10.811 9.147 -8.325 1.00 57.19 85 GLY A O 1
ATOM 679 N N . PHE A 1 86 ? 10.506 10.771 -6.825 1.00 55.59 86 PHE A N 1
ATOM 680 C CA . PHE A 1 86 ? 11.846 11.362 -6.971 1.00 55.59 86 PHE A CA 1
ATOM 681 C C . PHE A 1 86 ? 13.018 10.392 -6.743 1.00 55.59 86 PHE A C 1
ATOM 683 O O . PHE A 1 86 ? 14.123 10.659 -7.199 1.00 55.59 86 PHE A O 1
ATOM 690 N N . TYR A 1 87 ? 12.807 9.290 -6.022 1.00 56.84 87 TYR A N 1
ATOM 691 C CA . TYR A 1 87 ? 13.847 8.310 -5.683 1.00 56.84 87 TYR A CA 1
ATOM 692 C C . TYR A 1 87 ? 13.779 7.033 -6.517 1.00 56.84 87 TYR A C 1
ATOM 694 O O . TYR A 1 87 ? 14.663 6.186 -6.405 1.00 56.84 87 TYR A O 1
ATOM 702 N N . ILE A 1 88 ? 12.719 6.870 -7.303 1.00 63.47 88 ILE A N 1
ATOM 703 C CA . ILE A 1 88 ? 12.452 5.658 -8.077 1.00 63.47 88 ILE A CA 1
ATOM 704 C C . ILE A 1 88 ? 12.283 5.951 -9.569 1.00 63.47 88 ILE A C 1
ATOM 706 O O . ILE A 1 88 ? 12.169 4.997 -10.328 1.00 63.47 88 ILE A O 1
ATOM 710 N N . ASN A 1 89 ? 12.361 7.218 -9.997 1.00 63.84 89 ASN A N 1
ATOM 711 C CA . ASN A 1 89 ? 12.375 7.617 -11.409 1.00 63.84 89 ASN A CA 1
ATOM 712 C C . ASN A 1 89 ? 13.398 6.818 -12.228 1.00 63.84 89 ASN A C 1
ATOM 714 O O . ASN A 1 89 ? 13.031 6.214 -13.229 1.00 63.84 89 ASN A O 1
ATOM 718 N N . ASP A 1 90 ? 14.637 6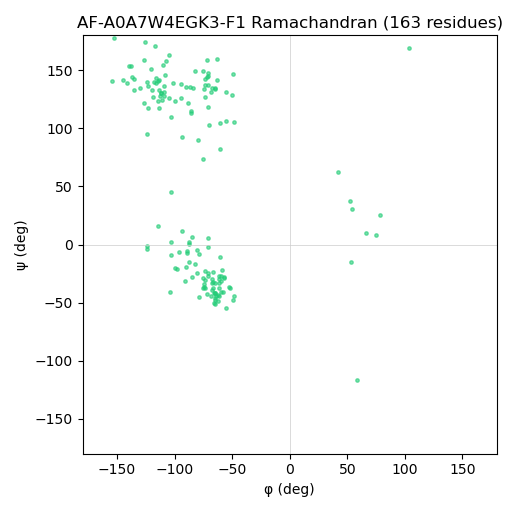.684 -11.748 1.00 63.88 90 ASP A N 1
ATOM 719 C CA . ASP A 1 90 ? 15.660 5.882 -12.434 1.00 63.88 90 ASP A CA 1
ATOM 720 C C . ASP A 1 90 ? 15.266 4.400 -12.558 1.00 63.88 90 ASP A C 1
ATOM 722 O O . ASP A 1 90 ? 15.626 3.727 -13.523 1.00 63.88 90 ASP A O 1
ATOM 726 N N . ILE A 1 91 ? 14.538 3.859 -11.574 1.00 64.62 91 ILE A N 1
ATOM 727 C CA . ILE A 1 91 ? 14.031 2.478 -11.597 1.00 64.62 91 ILE A CA 1
ATOM 728 C C . ILE A 1 91 ? 12.860 2.372 -12.580 1.00 64.62 91 ILE A C 1
ATOM 730 O O . ILE A 1 91 ? 12.742 1.365 -13.278 1.00 64.62 91 ILE A O 1
ATOM 734 N N . TRP A 1 92 ? 12.011 3.394 -12.651 1.00 69.44 92 TRP A N 1
ATOM 735 C CA . TRP A 1 92 ? 10.868 3.472 -13.554 1.00 69.44 92 TRP A CA 1
ATOM 736 C C . TRP A 1 92 ? 11.297 3.547 -15.015 1.00 69.44 92 TRP A C 1
ATOM 738 O O . TRP A 1 92 ? 10.862 2.717 -15.817 1.00 69.44 92 TRP A O 1
ATOM 748 N N . GLU A 1 93 ? 12.215 4.462 -15.327 1.00 67.56 93 GLU A N 1
ATOM 749 C CA . GLU A 1 93 ? 12.773 4.652 -16.665 1.00 67.56 93 GLU A CA 1
ATOM 750 C C . GLU A 1 93 ? 13.526 3.406 -17.136 1.00 67.56 93 GLU A C 1
ATOM 752 O O . GLU A 1 93 ? 13.241 2.883 -18.213 1.00 67.56 93 GLU A O 1
ATOM 757 N N . LYS A 1 94 ? 14.412 2.838 -16.302 1.00 66.38 94 LYS A N 1
ATOM 758 C CA . LYS A 1 94 ? 15.164 1.617 -16.656 1.00 66.38 94 LYS A CA 1
ATOM 759 C C . LYS A 1 94 ? 14.270 0.415 -16.957 1.00 66.38 94 LYS A C 1
ATOM 761 O O . LYS A 1 94 ? 14.685 -0.484 -17.686 1.00 66.38 94 LYS A O 1
ATOM 766 N N . ASN A 1 95 ? 13.072 0.361 -16.378 1.00 64.69 95 ASN A N 1
ATOM 767 C CA . ASN A 1 95 ? 12.160 -0.769 -16.537 1.00 64.69 95 ASN A CA 1
ATOM 768 C C . ASN A 1 95 ? 11.003 -0.507 -17.515 1.00 64.69 95 ASN A C 1
ATOM 770 O O . ASN A 1 95 ? 10.195 -1.418 -17.706 1.00 64.69 95 ASN A O 1
ATOM 774 N N . ASN A 1 96 ? 10.941 0.668 -18.159 1.00 64.81 96 ASN A N 1
ATOM 775 C CA . ASN A 1 96 ? 9.838 1.093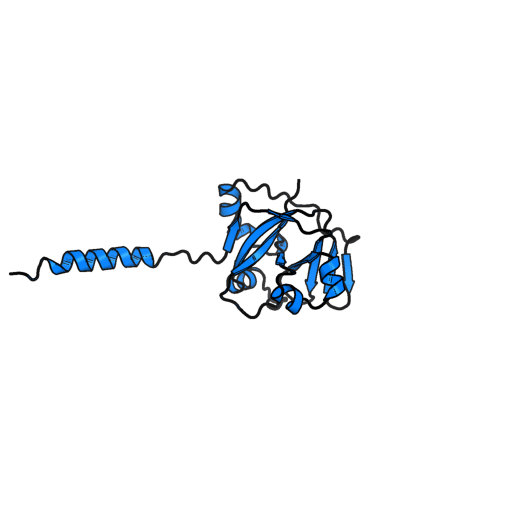 -19.034 1.00 64.81 96 ASN A CA 1
ATOM 776 C C . ASN A 1 96 ? 8.453 0.972 -18.368 1.00 64.81 96 ASN A C 1
ATOM 778 O O . ASN A 1 96 ? 7.470 0.596 -19.013 1.00 64.81 96 ASN A O 1
ATOM 782 N N . PHE A 1 97 ? 8.359 1.269 -17.069 1.00 66.88 97 PHE A N 1
ATOM 783 C CA . PHE A 1 97 ? 7.066 1.286 -16.391 1.00 66.88 97 PHE A CA 1
ATOM 784 C C . PHE A 1 97 ? 6.251 2.498 -16.857 1.00 66.88 97 PHE A C 1
ATOM 786 O O . PHE A 1 97 ? 6.650 3.640 -16.649 1.00 66.88 97 PHE A O 1
ATOM 793 N N . LYS A 1 98 ? 5.086 2.255 -17.468 1.00 59.12 9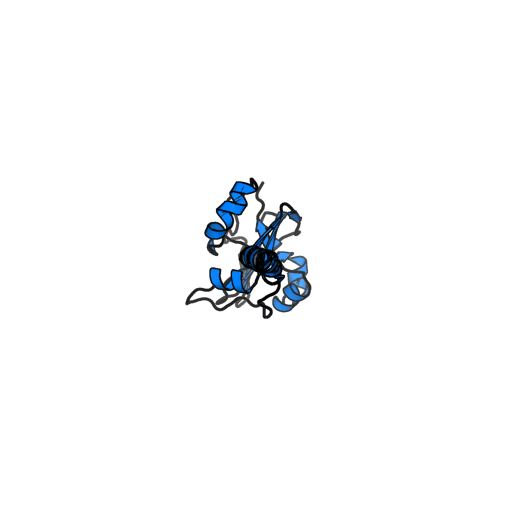8 LYS A N 1
ATOM 794 C CA . LYS A 1 98 ? 4.093 3.303 -17.733 1.00 59.12 98 LYS A CA 1
ATOM 795 C C . LYS A 1 98 ? 3.312 3.562 -16.452 1.00 59.12 98 LYS A C 1
ATOM 797 O O . LYS A 1 98 ? 2.328 2.883 -16.176 1.00 59.12 98 LYS A O 1
ATOM 802 N N . ILE A 1 99 ? 3.796 4.494 -15.643 1.00 56.75 99 ILE A N 1
ATOM 803 C CA . ILE A 1 99 ? 3.032 5.019 -14.514 1.00 56.75 99 ILE A CA 1
ATOM 804 C C . ILE A 1 99 ? 2.334 6.254 -15.047 1.00 56.75 99 ILE A C 1
ATOM 806 O O . ILE A 1 99 ? 2.911 7.331 -15.135 1.00 56.75 99 ILE A O 1
ATOM 810 N N . SER A 1 100 ? 1.116 6.061 -15.526 1.00 53.47 100 SER A N 1
ATOM 811 C CA . SER A 1 100 ? 0.202 7.172 -15.740 1.00 53.47 100 SER A CA 1
ATOM 812 C C . SER A 1 100 ? -0.250 7.702 -14.381 1.00 53.47 100 SER A C 1
ATOM 814 O O . SER A 1 100 ? -0.385 6.939 -13.422 1.00 53.47 100 SER A O 1
ATOM 816 N N . GLU A 1 101 ? -0.498 9.007 -14.291 1.00 56.84 101 GLU A N 1
ATOM 817 C CA . GLU A 1 101 ? -1.316 9.547 -13.210 1.00 56.84 101 GLU A CA 1
ATOM 818 C C . GLU A 1 101 ? -2.687 8.884 -13.341 1.00 56.84 101 GLU A C 1
ATOM 820 O O . GLU A 1 101 ? -3.441 9.158 -14.275 1.00 56.84 101 GLU A O 1
ATOM 825 N N . CYS A 1 102 ? -2.986 7.917 -12.476 1.00 64.69 102 CYS A N 1
ATOM 826 C CA . CYS A 1 102 ? -4.327 7.363 -12.470 1.00 64.69 102 CYS A CA 1
ATOM 827 C C . CYS A 1 102 ? -5.247 8.458 -11.950 1.00 64.69 102 CYS A C 1
ATOM 829 O O . CYS A 1 102 ? -4.979 8.994 -10.871 1.00 64.69 102 CYS A O 1
ATOM 831 N N . ASP A 1 103 ? -6.352 8.714 -12.653 1.00 55.12 103 ASP A N 1
ATOM 832 C CA . ASP A 1 103 ? -7.487 9.463 -12.114 1.00 55.12 103 ASP A CA 1
ATOM 833 C C . ASP A 1 103 ? -8.035 8.701 -10.899 1.00 55.12 103 ASP A C 1
ATOM 835 O O . ASP A 1 103 ? -8.953 7.879 -10.956 1.00 55.12 103 ASP A O 1
ATOM 839 N N . CYS A 1 104 ? -7.384 8.913 -9.766 1.00 60.81 104 CYS A N 1
ATOM 840 C CA . CYS A 1 104 ? -7.754 8.374 -8.486 1.00 60.81 104 CYS A CA 1
ATOM 841 C C . CYS A 1 104 ? -8.317 9.509 -7.653 1.00 60.81 104 CYS A C 1
ATOM 843 O O . CYS A 1 104 ? -7.966 10.678 -7.793 1.00 60.81 104 CYS A O 1
ATOM 845 N N . CYS A 1 105 ? -9.108 9.118 -6.664 1.00 63.06 105 CYS A N 1
ATOM 846 C CA . CYS A 1 105 ? -9.271 9.944 -5.481 1.00 63.06 105 CYS A CA 1
ATOM 847 C C . CYS A 1 105 ? -10.230 11.136 -5.648 1.00 63.06 105 CYS A C 1
ATOM 849 O O . CYS A 1 105 ? -10.213 12.086 -4.862 1.00 63.06 105 CYS A O 1
ATOM 851 N N . ASP A 1 106 ? -11.159 10.999 -6.593 1.00 62.03 106 ASP A N 1
ATOM 852 C CA . ASP A 1 106 ? -12.368 11.803 -6.688 1.00 62.03 106 ASP A CA 1
ATOM 853 C C . ASP A 1 106 ? -13.101 11.833 -5.331 1.00 62.03 106 ASP A C 1
ATOM 855 O O . ASP A 1 106 ? -13.368 10.786 -4.723 1.00 62.03 106 ASP A O 1
ATOM 859 N N . LYS A 1 107 ? -13.445 13.027 -4.822 1.00 63.66 107 LYS A N 1
ATOM 860 C CA . LYS A 1 107 ? -14.046 13.176 -3.474 1.00 63.66 107 LYS A CA 1
ATOM 861 C C . LYS A 1 107 ? -15.329 12.356 -3.306 1.00 63.66 107 LYS A C 1
ATOM 863 O O . LYS A 1 107 ? -15.619 11.905 -2.202 1.00 63.66 107 LYS A O 1
ATOM 868 N N . LYS A 1 108 ? -16.064 12.123 -4.399 1.00 72.50 108 LYS A N 1
ATOM 869 C CA . LYS A 1 108 ? -17.297 11.317 -4.431 1.00 72.50 108 LYS A CA 1
ATOM 870 C C . LYS A 1 108 ? -17.077 9.857 -4.018 1.00 72.50 108 LYS A C 1
ATOM 872 O O . LYS A 1 108 ? -17.984 9.242 -3.473 1.00 72.50 108 LYS A O 1
ATOM 877 N N . ASN A 1 109 ? -15.869 9.330 -4.215 1.00 81.88 109 ASN A N 1
ATOM 878 C CA . ASN A 1 109 ? -15.509 7.946 -3.898 1.00 81.88 109 ASN A CA 1
ATOM 879 C C . ASN A 1 109 ? -14.885 7.797 -2.503 1.00 81.88 109 ASN A C 1
ATOM 881 O O . ASN A 1 109 ? -14.305 6.755 -2.190 1.00 81.88 109 ASN A O 1
ATOM 885 N N . THR A 1 110 ? -14.968 8.841 -1.674 1.00 87.12 110 THR A N 1
ATOM 886 C CA . THR A 1 110 ? -14.323 8.895 -0.364 1.00 87.12 110 THR A CA 1
ATOM 887 C C . THR A 1 110 ? -15.345 8.883 0.769 1.00 87.12 110 THR A C 1
ATOM 889 O O . THR A 1 110 ? -16.275 9.681 0.801 1.00 87.12 110 THR A O 1
ATOM 892 N N . ILE A 1 111 ? -15.133 7.999 1.742 1.00 89.44 111 ILE A N 1
ATOM 893 C CA . ILE A 1 111 ? -15.937 7.861 2.957 1.00 89.44 111 ILE A CA 1
ATOM 894 C C . ILE A 1 111 ? -15.036 8.128 4.163 1.00 89.44 111 ILE A C 1
ATOM 896 O O . ILE A 1 111 ? -13.993 7.494 4.325 1.00 89.44 111 ILE A O 1
ATOM 900 N N . VAL A 1 112 ? -15.450 9.038 5.045 1.00 89.94 112 VAL A N 1
ATOM 901 C CA . VAL A 1 112 ? -14.743 9.325 6.302 1.00 89.94 112 VAL A CA 1
ATOM 902 C C . VAL A 1 112 ? -15.436 8.596 7.452 1.00 89.94 112 VAL A C 1
ATOM 904 O O . VAL A 1 112 ? -16.628 8.777 7.686 1.00 89.94 112 VAL A O 1
ATOM 907 N N . LYS A 1 113 ? -14.684 7.772 8.184 1.00 87.38 113 LYS A N 1
ATOM 908 C CA . LYS A 1 113 ? -15.125 7.030 9.371 1.00 87.38 113 LYS A CA 1
ATOM 909 C C . LYS A 1 113 ? -14.213 7.362 10.551 1.00 87.38 113 LYS A C 1
ATOM 911 O O . LYS A 1 113 ? -13.144 6.771 10.721 1.00 87.38 113 LYS A O 1
ATOM 916 N N . GLY A 1 114 ? -14.628 8.327 11.370 1.00 88.56 114 GLY A N 1
ATOM 917 C CA . GLY A 1 114 ? -13.827 8.815 12.496 1.00 88.56 114 GLY A CA 1
ATOM 918 C C . GLY A 1 114 ? -12.469 9.348 12.028 1.00 88.56 114 GLY A C 1
ATOM 919 O O . GLY A 1 114 ? -12.404 10.295 11.251 1.00 88.56 114 GLY A O 1
ATOM 920 N N . ASN A 1 115 ? -11.381 8.713 12.472 1.00 89.31 115 ASN A N 1
ATOM 921 C CA . ASN A 1 115 ? -10.012 9.077 12.080 1.00 89.31 115 ASN A CA 1
ATOM 922 C C . ASN A 1 115 ? -9.524 8.395 10.792 1.00 89.31 115 ASN A C 1
ATOM 924 O O . ASN A 1 115 ? -8.364 8.575 10.423 1.00 89.31 115 ASN A O 1
ATOM 928 N N . THR A 1 116 ? -10.365 7.601 10.132 1.00 90.00 116 THR A N 1
ATOM 929 C CA . THR A 1 116 ? -9.994 6.832 8.940 1.00 90.00 116 THR A CA 1
ATOM 930 C C . THR A 1 116 ? -10.737 7.356 7.722 1.00 90.00 116 THR A C 1
ATOM 932 O O . THR A 1 116 ? -11.952 7.528 7.757 1.00 90.00 116 THR A O 1
ATOM 935 N N . THR A 1 117 ? -10.017 7.557 6.629 1.00 91.75 117 THR A N 1
ATOM 936 C CA . THR A 1 117 ? -10.573 7.890 5.319 1.00 91.75 117 THR A CA 1
ATOM 937 C C . THR A 1 117 ? -10.411 6.687 4.403 1.00 91.75 117 THR A C 1
ATOM 939 O O . THR A 1 117 ? -9.307 6.156 4.280 1.00 91.75 117 THR A O 1
ATOM 942 N N . LEU A 1 118 ? -11.507 6.263 3.779 1.00 92.69 118 LEU A N 1
ATOM 943 C CA . LEU A 1 118 ? -11.567 5.169 2.816 1.00 92.69 118 LEU A CA 1
ATOM 944 C C . LEU A 1 118 ? -11.857 5.759 1.441 1.00 92.69 118 LEU A C 1
ATOM 946 O O . LEU A 1 118 ? -12.861 6.447 1.285 1.00 92.69 118 LEU A O 1
ATOM 950 N N . THR A 1 119 ? -11.020 5.482 0.453 1.00 91.44 119 THR A N 1
ATOM 951 C CA . THR A 1 119 ? -11.191 5.981 -0.915 1.00 91.44 119 THR A CA 1
ATOM 952 C C . THR A 1 119 ? -11.240 4.799 -1.864 1.00 91.44 119 THR A C 1
ATOM 954 O O . THR A 1 119 ? -10.270 4.051 -1.967 1.00 91.44 119 THR A O 1
ATOM 957 N N . LYS A 1 120 ? -12.367 4.614 -2.548 1.00 90.69 120 LYS A N 1
ATOM 958 C CA . LYS A 1 120 ? -12.517 3.558 -3.550 1.00 90.69 120 LYS A CA 1
ATOM 959 C C . LYS A 1 120 ? -11.737 3.909 -4.814 1.00 90.69 120 LYS A C 1
ATOM 961 O O . LYS A 1 120 ? -11.773 5.052 -5.272 1.00 90.69 120 LYS A O 1
ATOM 966 N N . LEU A 1 121 ? -11.044 2.917 -5.361 1.00 86.94 121 LEU A N 1
ATOM 967 C CA . LEU A 1 121 ? -10.280 3.044 -6.594 1.00 86.94 121 LEU A CA 1
ATOM 968 C C . LEU A 1 121 ? -11.050 2.443 -7.782 1.00 86.94 121 LEU A C 1
ATOM 970 O O . LEU A 1 121 ? -11.635 1.368 -7.639 1.00 86.94 121 LEU A O 1
ATOM 974 N N . PRO A 1 122 ? -11.034 3.097 -8.958 1.00 84.56 122 PRO A N 1
ATOM 975 C CA . PRO A 1 122 ? -11.663 2.570 -10.172 1.00 84.56 122 PRO A CA 1
ATOM 976 C C . PRO A 1 122 ? -10.822 1.490 -10.878 1.00 84.56 122 PRO A C 1
ATOM 978 O O . PRO A 1 122 ? -11.299 0.855 -11.812 1.00 84.56 122 PRO A O 1
ATOM 981 N N . LEU A 1 123 ? -9.583 1.265 -10.435 1.00 85.75 123 LEU A N 1
ATOM 982 C CA . LEU A 1 123 ? -8.637 0.304 -11.005 1.00 85.75 123 LEU A CA 1
ATOM 983 C C . LEU A 1 123 ? -8.419 -0.881 -10.067 1.00 85.75 123 LEU A C 1
ATOM 985 O O . LEU A 1 123 ? -8.565 -0.739 -8.860 1.00 85.75 123 LEU A O 1
ATOM 989 N N . ALA A 1 124 ? -8.039 -2.040 -10.607 1.00 90.06 124 ALA A N 1
ATOM 990 C CA . ALA A 1 124 ? -7.895 -3.278 -9.832 1.00 90.06 124 ALA A CA 1
ATOM 991 C C . ALA A 1 124 ? -6.507 -3.927 -9.922 1.00 90.06 124 ALA A C 1
ATOM 993 O O . ALA A 1 124 ? -6.287 -4.953 -9.276 1.00 90.06 124 ALA A O 1
ATOM 994 N N . ARG A 1 125 ? -5.590 -3.386 -10.729 1.00 90.44 125 ARG A N 1
ATOM 995 C CA . ARG A 1 125 ? -4.252 -3.946 -10.962 1.00 90.44 125 ARG A CA 1
ATOM 996 C C . ARG A 1 125 ? -3.174 -2.994 -10.468 1.00 90.44 125 ARG A C 1
ATOM 998 O O . ARG A 1 125 ? -3.311 -1.780 -10.581 1.00 90.44 125 ARG A O 1
ATOM 1005 N N . PHE A 1 126 ? -2.109 -3.566 -9.923 1.00 89.12 126 PHE A N 1
ATOM 1006 C CA . PHE A 1 126 ? -1.034 -2.816 -9.288 1.00 89.12 126 PHE A CA 1
ATOM 1007 C C . PHE A 1 126 ? 0.304 -3.497 -9.543 1.00 89.12 126 PHE A C 1
ATOM 1009 O O . PHE A 1 126 ? 0.364 -4.724 -9.470 1.00 89.12 126 PHE A O 1
ATOM 1016 N N . TYR A 1 127 ? 1.374 -2.735 -9.770 1.00 86.75 127 TYR A N 1
ATOM 1017 C CA . TYR A 1 127 ? 2.728 -3.285 -9.691 1.00 86.75 127 TYR A CA 1
ATOM 1018 C C . TYR A 1 127 ? 3.096 -3.591 -8.245 1.00 86.75 127 TYR A C 1
ATOM 1020 O O . TYR A 1 127 ? 2.722 -2.857 -7.321 1.00 86.75 127 TYR A O 1
ATOM 1028 N N . LEU A 1 128 ? 3.857 -4.665 -8.063 1.00 89.19 128 LEU A N 1
ATOM 1029 C CA . LEU A 1 128 ? 4.383 -5.077 -6.775 1.00 89.19 128 LEU A CA 1
ATOM 1030 C C . LEU A 1 128 ? 5.793 -4.519 -6.567 1.00 89.19 128 LEU A C 1
ATOM 1032 O O . LEU A 1 128 ? 6.709 -4.740 -7.352 1.00 89.19 128 LEU A O 1
ATOM 1036 N N . GLY A 1 129 ? 5.982 -3.819 -5.458 1.00 87.44 129 GLY A N 1
ATOM 1037 C CA . GLY A 1 129 ? 7.288 -3.452 -4.940 1.00 87.44 129 GLY A CA 1
ATOM 1038 C C . GLY A 1 129 ? 7.453 -3.893 -3.494 1.00 87.44 129 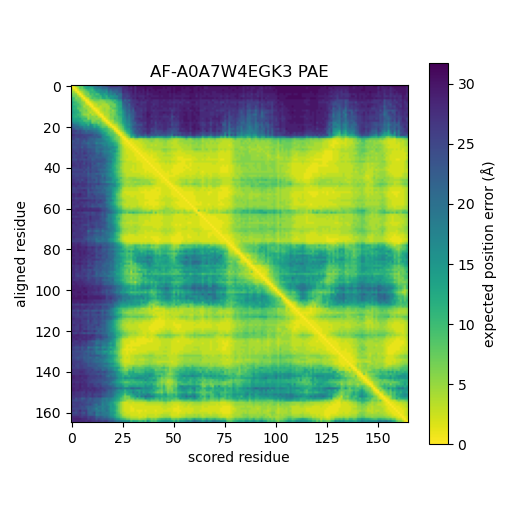GLY A C 1
ATOM 1039 O O . GLY A 1 129 ? 6.523 -4.366 -2.840 1.00 87.44 129 GLY A O 1
ATOM 1040 N N . PHE A 1 130 ? 8.656 -3.697 -2.977 1.00 87.94 130 PHE A N 1
ATOM 1041 C CA . PHE A 1 130 ? 9.027 -4.007 -1.608 1.00 87.94 130 PHE A CA 1
ATOM 1042 C C . PHE A 1 130 ? 9.834 -2.853 -1.037 1.00 87.94 130 PHE A C 1
ATOM 1044 O O . PHE A 1 130 ? 10.775 -2.379 -1.664 1.00 87.94 130 PHE A O 1
ATOM 1051 N N . THR A 1 131 ? 9.509 -2.404 0.171 1.00 84.56 131 THR A N 1
ATOM 1052 C CA . THR A 1 131 ? 10.246 -1.326 0.835 1.00 84.56 131 THR A CA 1
ATOM 1053 C C . THR A 1 131 ? 10.528 -1.649 2.290 1.00 84.56 131 THR A C 1
ATOM 1055 O O . THR A 1 131 ? 9.689 -2.220 2.986 1.00 84.56 131 THR A O 1
ATOM 1058 N N . LYS A 1 132 ? 11.704 -1.259 2.781 1.00 85.06 132 LYS A N 1
ATOM 1059 C CA . LYS A 1 132 ? 11.947 -1.221 4.221 1.00 85.06 132 LYS A CA 1
ATOM 1060 C C . LYS A 1 132 ? 11.079 -0.134 4.837 1.00 85.06 132 LYS A C 1
ATOM 1062 O O . LYS A 1 132 ? 11.053 1.004 4.371 1.00 85.06 132 LYS A O 1
ATOM 1067 N N . VAL A 1 133 ? 10.426 -0.441 5.949 1.00 80.12 133 VAL A N 1
ATOM 1068 C CA . VAL A 1 133 ? 9.594 0.535 6.676 1.00 80.12 133 VAL A CA 1
ATOM 1069 C C . VAL A 1 133 ? 10.417 1.723 7.178 1.00 80.12 133 VAL A C 1
ATOM 1071 O O . VAL A 1 133 ? 9.896 2.837 7.279 1.00 80.12 133 VAL A O 1
ATOM 1074 N N . SER A 1 134 ? 11.705 1.522 7.474 1.00 78.94 134 SER A N 1
ATOM 1075 C CA . SER A 1 134 ? 12.646 2.609 7.765 1.00 78.94 134 SER A CA 1
ATOM 1076 C C . SER A 1 134 ? 12.819 3.563 6.578 1.00 78.94 134 SER A C 1
ATOM 1078 O O . SER A 1 134 ? 12.755 4.780 6.768 1.00 78.94 134 SER A O 1
ATOM 1080 N N . PHE A 1 135 ? 12.963 3.026 5.362 1.00 79.88 135 PHE A N 1
ATOM 1081 C CA . PHE A 1 135 ? 13.051 3.801 4.126 1.00 79.88 135 PHE A CA 1
ATOM 1082 C C . PHE A 1 135 ? 11.744 4.550 3.851 1.00 79.88 135 PHE A C 1
ATOM 1084 O O . PHE A 1 135 ? 11.769 5.772 3.718 1.00 79.88 135 PHE A O 1
ATOM 1091 N N . TYR A 1 136 ? 10.603 3.854 3.884 1.00 78.69 136 TYR A N 1
ATOM 1092 C CA . TYR A 1 136 ? 9.279 4.451 3.685 1.00 78.69 136 TYR A CA 1
ATOM 1093 C C . TYR A 1 136 ? 9.022 5.610 4.661 1.00 78.69 136 TYR A C 1
ATOM 1095 O O . TYR A 1 136 ? 8.805 6.742 4.242 1.00 78.69 136 TYR A O 1
ATOM 1103 N N . ASN A 1 137 ? 9.165 5.376 5.972 1.00 77.81 137 AS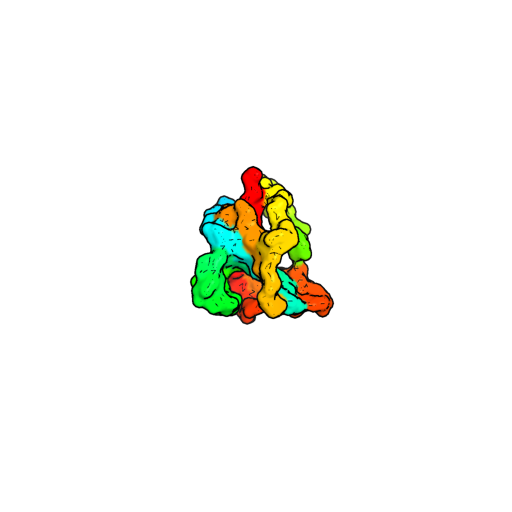N A N 1
ATOM 1104 C CA . ASN A 1 137 ? 8.932 6.416 6.980 1.00 77.81 137 ASN A CA 1
ATOM 1105 C C . ASN A 1 137 ? 9.878 7.613 6.841 1.00 77.81 137 ASN A C 1
ATOM 1107 O O . ASN A 1 137 ? 9.453 8.739 7.084 1.00 77.81 137 ASN A O 1
ATOM 1111 N N . LYS A 1 138 ? 11.153 7.394 6.482 1.00 75.81 138 LYS A N 1
ATOM 1112 C CA . LYS A 1 138 ? 12.108 8.493 6.263 1.00 75.81 138 LYS A CA 1
ATOM 1113 C C . LYS A 1 138 ? 11.632 9.431 5.153 1.00 75.81 138 LYS A C 1
ATOM 1115 O O . LYS A 1 138 ? 11.943 10.615 5.204 1.00 75.81 138 LYS A O 1
ATOM 1120 N N . LYS A 1 139 ? 10.915 8.904 4.159 1.00 71.69 139 LYS A N 1
ATOM 1121 C CA . LYS A 1 139 ? 10.436 9.670 3.006 1.00 71.69 139 LYS A CA 1
ATOM 1122 C C . LYS A 1 139 ? 9.050 10.275 3.213 1.00 71.69 139 LYS A C 1
ATOM 1124 O O . LYS A 1 139 ? 8.800 11.357 2.705 1.00 71.69 139 LYS A O 1
ATOM 1129 N N . THR A 1 140 ? 8.176 9.628 3.985 1.00 66.56 140 THR A N 1
ATOM 1130 C CA . THR A 1 140 ? 6.774 10.061 4.116 1.00 66.56 140 THR A CA 1
ATOM 1131 C C . THR A 1 140 ? 6.465 10.904 5.356 1.00 66.56 140 THR A C 1
ATOM 1133 O O . THR A 1 140 ? 5.428 11.565 5.394 1.00 66.56 140 THR A O 1
ATOM 1136 N N . VAL A 1 141 ? 7.287 10.841 6.408 1.00 69.25 141 VAL A N 1
ATOM 1137 C CA . VAL A 1 141 ? 7.035 11.563 7.668 1.00 69.25 141 VAL A CA 1
ATOM 1138 C C . VAL A 1 141 ? 7.299 13.056 7.500 1.00 69.25 141 VAL A C 1
ATOM 1140 O O . VAL A 1 141 ? 8.388 13.458 7.105 1.00 69.25 141 VAL A O 1
ATOM 1143 N N . THR A 1 142 ? 6.314 13.870 7.866 1.00 65.31 142 THR A N 1
ATOM 1144 C CA . THR A 1 142 ? 6.411 15.333 7.929 1.00 65.31 142 THR A CA 1
ATOM 1145 C C . THR A 1 142 ? 6.209 15.810 9.369 1.00 65.31 142 THR A C 1
ATOM 1147 O O . THR A 1 142 ? 5.823 15.019 10.232 1.00 65.31 142 THR A O 1
ATOM 1150 N N . ILE A 1 143 ? 6.446 17.099 9.642 1.00 60.69 143 ILE A N 1
ATOM 1151 C CA . ILE A 1 143 ? 6.270 17.702 10.981 1.00 60.69 143 ILE A CA 1
ATOM 1152 C C . ILE A 1 143 ? 4.860 17.420 11.538 1.00 60.69 143 ILE A C 1
ATOM 1154 O O . ILE A 1 143 ? 4.708 17.096 12.714 1.00 60.69 143 ILE A O 1
ATOM 1158 N N . ASP A 1 144 ? 3.846 17.424 10.669 1.00 63.72 144 ASP A N 1
ATOM 1159 C CA . ASP A 1 144 ? 2.438 17.249 11.044 1.00 63.72 144 ASP A CA 1
ATOM 1160 C C . ASP A 1 144 ? 1.958 15.788 11.064 1.00 63.72 144 ASP A C 1
ATOM 1162 O O . ASP A 1 144 ? 0.824 15.500 11.463 1.00 63.72 144 ASP A O 1
ATOM 1166 N N . LYS A 1 145 ? 2.780 14.833 10.606 1.00 69.88 145 LYS A N 1
ATOM 1167 C CA . LYS A 1 145 ? 2.368 13.432 10.428 1.00 69.88 145 LYS A CA 1
ATOM 1168 C C . LYS A 1 145 ? 3.303 12.469 11.144 1.00 69.88 145 LYS A C 1
ATOM 1170 O O . LYS A 1 145 ? 4.486 12.365 10.841 1.00 69.88 145 LYS A O 1
ATOM 1175 N N . LYS A 1 146 ? 2.747 11.663 12.052 1.00 75.69 146 LYS A N 1
ATOM 1176 C CA . LYS A 1 146 ? 3.501 10.615 12.757 1.00 75.69 146 LYS A CA 1
ATOM 1177 C C . LYS A 1 146 ? 3.841 9.449 11.819 1.00 75.69 146 LYS A C 1
ATOM 1179 O O . LYS A 1 146 ? 3.148 9.209 10.830 1.00 75.69 146 LYS A O 1
ATOM 1184 N N . LYS A 1 147 ? 4.867 8.676 12.204 1.00 71.62 147 LYS A N 1
ATOM 1185 C CA . LYS A 1 147 ? 5.278 7.422 11.545 1.00 71.62 147 LYS A CA 1
ATOM 1186 C C . LYS A 1 147 ? 4.098 6.472 11.323 1.00 71.62 147 LYS A C 1
ATOM 1188 O O . LYS A 1 147 ? 3.168 6.408 12.141 1.00 71.62 147 LYS A O 1
ATOM 1193 N N . PHE A 1 148 ? 4.192 5.730 10.227 1.00 70.00 148 PHE A N 1
ATOM 1194 C CA . PHE A 1 148 ? 3.251 4.698 9.825 1.00 70.00 148 PHE A CA 1
ATOM 1195 C C . PHE A 1 148 ? 3.199 3.537 10.840 1.00 70.00 148 PHE A C 1
ATOM 1197 O O . PHE A 1 148 ? 4.109 3.372 11.653 1.00 70.00 148 PHE A O 1
ATOM 1204 N N . LEU A 1 149 ? 2.117 2.752 10.826 1.00 65.25 149 LEU A N 1
ATOM 1205 C CA . LEU A 1 149 ? 1.722 1.817 11.897 1.00 65.25 149 LEU A CA 1
ATOM 1206 C C . LEU A 1 149 ? 2.598 0.557 12.054 1.00 65.25 149 LEU A C 1
ATOM 1208 O O . LEU A 1 149 ? 2.367 -0.227 12.970 1.00 65.25 149 LEU A O 1
ATOM 1212 N N . ILE A 1 150 ? 3.608 0.348 11.210 1.00 65.69 150 ILE A N 1
ATOM 1213 C CA . ILE A 1 150 ? 4.386 -0.894 11.218 1.00 65.69 150 ILE A CA 1
ATOM 1214 C C . ILE A 1 150 ? 5.568 -0.804 12.195 1.00 65.69 150 ILE A C 1
ATOM 1216 O O . ILE A 1 150 ? 6.441 0.059 12.071 1.00 65.69 150 ILE A O 1
ATOM 1220 N N . LYS A 1 151 ? 5.601 -1.724 13.169 1.00 63.19 151 LYS A N 1
ATOM 1221 C CA . LYS A 1 151 ? 6.609 -1.771 14.245 1.00 63.19 151 LYS A CA 1
ATOM 1222 C C . LYS A 1 151 ? 7.979 -2.273 13.776 1.00 63.19 151 LYS A C 1
ATOM 1224 O O . LYS A 1 151 ? 8.994 -1.760 14.245 1.00 63.19 151 LYS A O 1
ATOM 1229 N N . ASN A 1 152 ? 8.024 -3.245 12.860 1.00 65.50 152 ASN A N 1
ATOM 1230 C CA . ASN A 1 152 ? 9.284 -3.819 12.384 1.00 65.50 152 ASN A CA 1
ATOM 1231 C C . ASN A 1 152 ? 9.859 -2.990 11.223 1.00 65.50 152 ASN A C 1
ATOM 1233 O O . ASN A 1 152 ? 9.271 -2.923 10.147 1.00 65.50 152 ASN A O 1
ATOM 1237 N N . LYS A 1 153 ? 11.002 -2.345 11.471 1.00 65.81 153 LYS A N 1
ATOM 1238 C CA . LYS A 1 153 ? 11.610 -1.350 10.575 1.00 65.81 153 LYS A CA 1
ATOM 1239 C C . LYS A 1 153 ? 12.589 -1.929 9.555 1.00 65.81 153 LYS A C 1
ATOM 1241 O O . LYS A 1 153 ? 12.847 -1.256 8.558 1.00 65.81 153 LYS A O 1
ATOM 1246 N N . GLU A 1 154 ? 13.103 -3.132 9.802 1.00 70.12 154 GLU A N 1
ATOM 1247 C CA . GLU A 1 154 ? 14.206 -3.714 9.026 1.00 70.12 154 GLU A CA 1
ATOM 1248 C C . GLU A 1 154 ? 13.744 -4.715 7.962 1.00 70.12 154 GLU A C 1
ATOM 1250 O O . GLU A 1 154 ? 14.451 -4.932 6.978 1.00 70.12 154 GLU A O 1
ATOM 1255 N N . ASN A 1 155 ? 12.533 -5.262 8.106 1.00 79.00 155 ASN A N 1
ATOM 1256 C CA . ASN A 1 155 ? 11.943 -6.135 7.096 1.00 79.00 155 ASN A CA 1
ATOM 1257 C C . ASN A 1 155 ? 11.431 -5.340 5.889 1.00 79.00 155 ASN A C 1
ATOM 1259 O O . ASN A 1 155 ? 10.965 -4.202 6.013 1.00 79.00 155 ASN A O 1
ATOM 1263 N N . PHE A 1 156 ? 11.474 -5.984 4.724 1.00 84.75 156 PHE A N 1
ATOM 1264 C CA . PHE A 1 156 ? 10.783 -5.511 3.533 1.00 84.75 156 PHE A CA 1
ATOM 1265 C C . PHE A 1 156 ? 9.284 -5.764 3.651 1.00 84.75 156 PHE A C 1
ATOM 1267 O O . PHE A 1 156 ? 8.857 -6.856 4.018 1.00 84.75 156 PHE A O 1
ATOM 1274 N N . TYR A 1 157 ? 8.503 -4.746 3.307 1.00 87.00 157 TYR A N 1
ATOM 1275 C CA . TYR A 1 157 ? 7.052 -4.799 3.240 1.00 87.00 157 TYR A CA 1
ATOM 1276 C C . TYR A 1 157 ? 6.585 -4.582 1.808 1.00 87.00 157 TYR A C 1
ATOM 1278 O O . TYR A 1 157 ? 7.131 -3.709 1.123 1.00 87.00 157 TYR A O 1
ATOM 1286 N N . PRO A 1 158 ? 5.571 -5.337 1.362 1.00 90.69 158 PRO A N 1
ATOM 1287 C CA . PRO A 1 158 ? 4.997 -5.146 0.045 1.00 90.69 158 PRO A CA 1
ATOM 1288 C C . PRO A 1 158 ? 4.325 -3.771 -0.057 1.00 90.69 158 PRO A C 1
ATOM 1290 O O . PRO A 1 158 ? 3.570 -3.346 0.826 1.00 90.69 158 PRO A O 1
ATOM 1293 N N . ILE A 1 159 ? 4.614 -3.085 -1.157 1.00 88.81 159 ILE A N 1
ATOM 1294 C CA . ILE A 1 159 ? 4.064 -1.785 -1.527 1.00 88.81 159 ILE A CA 1
ATOM 1295 C C . ILE A 1 159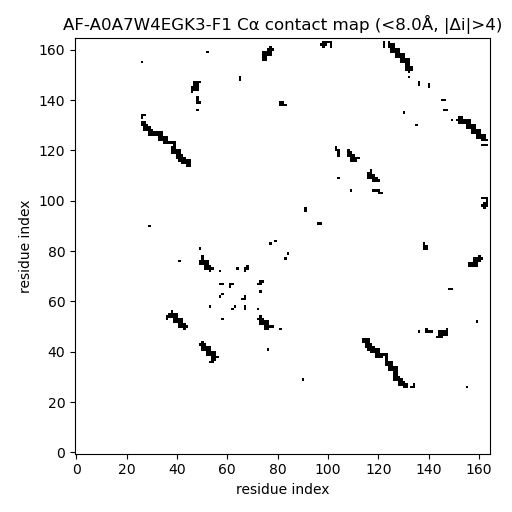 ? 3.545 -1.851 -2.957 1.00 88.81 159 ILE A C 1
ATOM 1297 O O . ILE A 1 159 ? 4.201 -2.404 -3.834 1.00 88.81 159 ILE A O 1
ATOM 1301 N N . LEU A 1 160 ? 2.349 -1.315 -3.175 1.00 89.81 160 LEU A N 1
ATOM 1302 C CA . LEU A 1 160 ? 1.648 -1.392 -4.445 1.00 89.81 160 LEU A CA 1
ATOM 1303 C C . LEU A 1 160 ? 1.608 -0.038 -5.138 1.00 89.81 160 LEU A C 1
ATOM 1305 O O . LEU A 1 160 ? 1.308 0.980 -4.510 1.00 89.81 160 LEU A O 1
ATOM 1309 N N . PHE A 1 161 ? 1.873 -0.071 -6.440 1.00 86.06 161 PHE A N 1
ATOM 1310 C CA . PHE A 1 161 ? 1.841 1.080 -7.334 1.00 86.06 161 PHE A CA 1
ATOM 1311 C C . PHE A 1 161 ? 0.676 0.904 -8.299 1.00 86.06 161 PHE A C 1
ATOM 1313 O O . PHE A 1 161 ? 0.535 -0.184 -8.863 1.00 86.06 161 PHE A O 1
ATOM 1320 N N . PRO A 1 162 ? -0.179 1.915 -8.481 1.00 84.12 162 PRO A N 1
ATOM 1321 C CA . PRO A 1 162 ? -1.325 1.775 -9.360 1.00 84.12 162 PRO A CA 1
ATOM 1322 C C . PRO A 1 162 ? -0.862 1.575 -10.812 1.00 84.12 162 PRO A C 1
ATOM 1324 O O . PRO A 1 162 ? 0.057 2.241 -11.282 1.00 84.12 162 PRO A O 1
ATOM 1327 N N . LEU A 1 163 ? -1.481 0.612 -11.498 1.00 81.94 163 LEU A N 1
ATOM 1328 C CA . LEU A 1 163 ? -1.329 0.409 -12.935 1.00 81.94 163 LEU A CA 1
ATOM 1329 C C . LEU A 1 163 ? -2.589 0.964 -13.599 1.00 81.94 163 LEU A C 1
ATOM 1331 O O . LEU A 1 163 ? -3.666 0.389 -13.423 1.00 81.94 163 LEU A O 1
ATOM 1335 N N . CYS A 1 164 ? -2.459 2.079 -14.314 1.00 73.38 164 CYS A N 1
ATOM 1336 C CA . CYS A 1 164 ? -3.536 2.588 -15.156 1.00 73.38 164 CYS A CA 1
ATOM 1337 C C . CYS A 1 164 ? -3.336 2.068 -16.583 1.00 73.38 164 CYS A C 1
ATOM 1339 O O . CYS A 1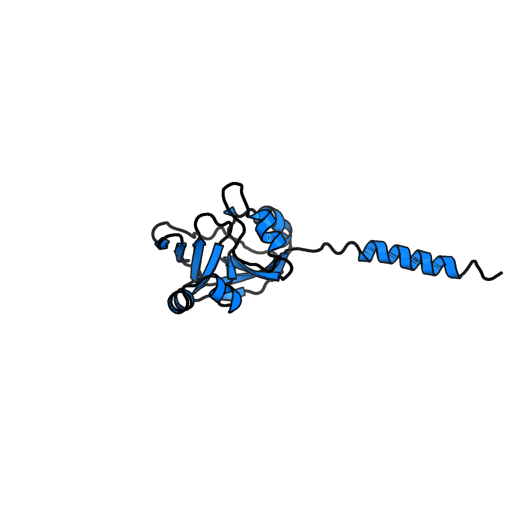 164 ? -2.205 1.988 -17.064 1.00 73.38 164 CYS A O 1
ATOM 1341 N N . ASP A 1 165 ? -4.445 1.669 -17.197 1.00 61.06 165 ASP A N 1
ATOM 1342 C CA . ASP A 1 165 ? -4.512 1.213 -18.586 1.00 61.06 165 ASP A CA 1
ATOM 1343 C C . ASP A 1 165 ? -4.804 2.399 -19.519 1.00 61.06 165 ASP A C 1
ATOM 1345 O O . ASP A 1 165 ? -5.592 3.285 -19.108 1.00 61.06 165 ASP A O 1
#

Foldseek 3Di:
DPPPPVVVVVVVVVVVVVVVVPPPPPQKDFDPDKDFAPFKKWKDFAQAWFIKIAHPVVCVVPVDPVVCQVVVRMFTEDDVLLVCCVVCVVVCVVVVPPQDPAPFDDVVQWDDDPRMIIGTGPATMWTKMKGFLLRSQVRGDDPRHDRDDDPHRGDITIYTGDDDD

pLDDT: mean 75.1, std 15.54, range [35.25, 95.94]

Solvent-accessible surface area (backbone atoms only — not comparable to full-atom values): 9390 Å² total; per-residue (Å²): 140,77,74,75,70,61,57,57,59,56,50,48,53,57,56,51,49,63,61,64,69,61,62,78,76,67,46,57,51,76,50,94,50,70,47,76,39,69,66,22,29,38,41,36,45,72,61,39,24,67,38,32,32,31,25,52,69,58,43,74,72,65,70,45,66,69,58,32,45,73,69,71,55,33,35,39,40,62,54,71,94,40,58,54,55,84,78,38,47,72,60,34,63,76,66,70,59,71,70,53,88,59,94,60,73,56,72,90,44,48,47,80,58,90,62,34,37,41,30,50,44,94,57,44,41,23,36,39,25,35,28,16,45,50,48,52,38,70,59,39,46,48,99,81,22,42,69,49,93,69,86,68,43,83,51,73,40,56,28,34,35,69,46,51,131

Mean predicted aligned error: 11.23 Å